Protein AF-A0A5N6XL53-F1 (afdb_monomer)

Radius of gyration: 17.51 Å; Cα contacts (8 Å, |Δi|>4): 208; chains: 1; bounding box: 37×42×45 Å

Nearest PDB structures (foldseek):
  1xcr-assembly2_B  TM=7.456E-01  e=1.637E-04  Homo sapiens

Sequence (139 aa):
MEMESEKGSLSGAGPGPFHLVGLNCELSPNLDWREGPDRVENKTRYAMIDLETYSPKVIESKSSDCALMANLYGSLGELGPVLKITARKRVGHERSFAECIQKGPSAAYGDSWVLSLGGTFDQVRKNVLPYHAGLSTRK

pLDDT: mean 89.36, std 9.61, range [46.88, 97.62]

Solvent-accessible surface area (backbone atoms only — not comparable to full-atom values): 8966 Å² total; per-residue (Å²): 131,96,70,59,68,44,33,26,25,40,36,45,41,33,40,25,35,31,90,80,70,70,36,47,29,42,23,38,49,32,39,35,29,74,73,21,82,88,50,60,50,68,68,21,33,32,36,31,66,38,88,87,78,73,39,84,43,78,45,77,41,93,61,92,66,64,31,104,55,72,54,75,36,76,48,69,71,69,90,72,94,72,93,82,83,86,86,77,79,90,81,73,88,59,93,42,73,67,56,48,58,55,49,53,56,46,73,74,55,42,91,86,53,91,85,87,86,75,84,85,83,81,79,93,62,100,65,94,73,93,81,85,72,66,86,53,79,82,127

Mean predicted aligned error: 5.37 Å

Secondary structure (DSSP, 8-state):
----SS-EEEEEEEE--HHHHSS--EEE-EEEESS-TTSEEE--EEEEE-TTT--EEEEE-SS----S--EEEEE-------------S--SS-SSHHHHHHHHHHHHHGGG------------S--PPP---------

Structure (mmCIF, N/CA/C/O backbone):
data_AF-A0A5N6XL53-F1
#
_entry.id   AF-A0A5N6XL53-F1
#
loop_
_atom_site.group_PDB
_atom_site.id
_atom_site.type_symbol
_atom_site.label_atom_id
_atom_site.label_alt_id
_atom_site.label_comp_id
_atom_site.label_asym_id
_atom_site.label_entity_id
_atom_site.label_seq_id
_atom_site.pdbx_PDB_ins_code
_atom_site.Cartn_x
_atom_site.Cartn_y
_atom_site.Cartn_z
_atom_site.occupancy
_atom_site.B_iso_or_equiv
_atom_site.auth_seq_id
_atom_site.auth_comp_id
_atom_site.auth_asym_id
_atom_site.auth_atom_id
_atom_site.pdbx_PDB_model_num
ATOM 1 N N . MET A 1 1 ? -11.292 -9.628 -8.163 1.00 56.12 1 MET A N 1
ATOM 2 C CA . MET A 1 1 ? -10.218 -10.268 -7.381 1.00 56.12 1 MET A CA 1
ATOM 3 C C . MET A 1 1 ? -10.817 -11.567 -6.887 1.00 56.12 1 MET A C 1
ATOM 5 O O . MET A 1 1 ? -11.741 -11.509 -6.089 1.00 56.12 1 MET A O 1
ATOM 9 N N . GLU A 1 2 ? -10.429 -12.700 -7.459 1.00 63.94 2 GLU A N 1
ATOM 10 C CA . GLU A 1 2 ? -10.886 -14.008 -6.975 1.00 63.94 2 GLU A CA 1
ATOM 11 C C . GLU A 1 2 ? -10.037 -14.354 -5.751 1.00 63.94 2 GLU A C 1
ATOM 13 O O . GLU A 1 2 ? -8.971 -14.948 -5.867 1.00 63.94 2 GLU A O 1
ATOM 18 N N . MET A 1 3 ? -10.440 -13.839 -4.591 1.00 73.06 3 MET A N 1
ATOM 19 C CA . MET A 1 3 ? -9.795 -14.145 -3.317 1.00 73.06 3 MET A CA 1
ATOM 20 C C . MET A 1 3 ? -10.597 -15.232 -2.612 1.00 73.06 3 MET A C 1
ATOM 22 O O . MET A 1 3 ? -11.828 -15.192 -2.613 1.00 73.06 3 MET A O 1
ATOM 26 N N . GLU A 1 4 ? -9.902 -16.195 -2.017 1.00 80.44 4 GLU A N 1
ATOM 27 C CA . GLU A 1 4 ? -10.538 -17.212 -1.185 1.00 80.44 4 GLU A CA 1
ATOM 28 C C . GLU A 1 4 ? -11.176 -16.561 0.053 1.00 80.44 4 GLU A C 1
ATOM 30 O O . GLU A 1 4 ? -10.627 -15.622 0.633 1.00 80.44 4 GLU A O 1
ATOM 35 N N . SER A 1 5 ? -12.345 -17.056 0.473 1.00 83.50 5 SER A N 1
ATOM 36 C CA . SER A 1 5 ? -13.011 -16.557 1.683 1.00 83.50 5 SER A CA 1
ATOM 37 C C . SER A 1 5 ? -12.201 -16.880 2.933 1.00 83.50 5 SER A C 1
ATOM 39 O O . SER A 1 5 ? -12.081 -16.040 3.817 1.00 83.50 5 SER A O 1
ATOM 41 N N . GLU A 1 6 ? -11.607 -18.073 2.981 1.00 90.94 6 GLU A N 1
ATOM 42 C CA . GLU A 1 6 ? -10.969 -18.612 4.183 1.00 90.94 6 GLU A CA 1
ATOM 43 C C . GLU A 1 6 ? -9.633 -17.953 4.509 1.00 90.94 6 GLU A C 1
ATOM 45 O O . GLU A 1 6 ? -9.284 -17.827 5.680 1.00 90.94 6 GLU A O 1
ATOM 50 N N . LYS A 1 7 ? -8.884 -17.506 3.500 1.00 92.69 7 LYS A N 1
ATOM 51 C CA . LYS A 1 7 ? -7.571 -16.898 3.709 1.00 92.69 7 LYS A CA 1
ATOM 52 C C . LYS A 1 7 ? -7.256 -15.829 2.679 1.00 92.69 7 LYS A C 1
ATOM 54 O O . LYS A 1 7 ? -7.608 -15.942 1.506 1.00 92.69 7 LYS A O 1
ATOM 59 N N . GLY A 1 8 ? -6.510 -14.828 3.115 1.00 93.94 8 GLY A N 1
ATOM 60 C CA . GLY A 1 8 ? -6.027 -13.787 2.233 1.00 93.94 8 GLY A CA 1
ATOM 61 C C . GLY A 1 8 ? -5.286 -12.686 2.963 1.00 93.94 8 GLY A C 1
ATOM 62 O O . GLY A 1 8 ? -5.178 -12.670 4.188 1.00 93.94 8 GLY A O 1
ATOM 63 N N . SER A 1 9 ? -4.752 -11.782 2.156 1.00 94.56 9 SER A N 1
ATOM 64 C CA . SER A 1 9 ? -4.002 -10.614 2.577 1.00 94.56 9 SER A CA 1
ATOM 65 C C . SER A 1 9 ? -4.384 -9.429 1.706 1.00 94.56 9 SER A C 1
ATOM 67 O O . SER A 1 9 ? -4.499 -9.572 0.483 1.00 94.56 9 SER A O 1
ATOM 69 N N . LEU A 1 10 ? -4.564 -8.265 2.323 1.00 95.25 10 LEU A N 1
ATOM 70 C CA . LEU A 1 10 ? -4.820 -6.992 1.663 1.00 95.25 10 LEU A CA 1
ATOM 71 C C . LEU A 1 10 ? -3.810 -5.953 2.134 1.00 95.25 10 LEU A C 1
ATOM 73 O O . LEU A 1 10 ? -3.604 -5.745 3.328 1.00 95.25 10 LEU A O 1
ATOM 77 N N . SER A 1 11 ? -3.212 -5.249 1.183 1.00 96.62 11 SER A N 1
ATOM 78 C CA . SER A 1 11 ? -2.346 -4.102 1.447 1.00 96.62 11 SER A CA 1
ATOM 79 C C . SER A 1 11 ? -2.631 -2.986 0.456 1.00 96.62 11 SER A C 1
ATOM 81 O O . SER A 1 11 ? -3.092 -3.247 -0.654 1.00 96.62 11 SER A O 1
ATOM 83 N N . GLY A 1 12 ? -2.348 -1.735 0.805 1.00 96.75 12 GLY A N 1
ATOM 84 C CA . GLY A 1 12 ? -2.559 -0.655 -0.152 1.00 96.75 12 GLY A CA 1
ATOM 85 C C . GLY A 1 12 ? -2.425 0.738 0.425 1.00 96.75 12 GLY A C 1
ATOM 86 O O . GLY A 1 12 ? -1.632 0.974 1.333 1.00 96.75 12 GLY A O 1
ATOM 87 N N . ALA A 1 13 ? -3.217 1.657 -0.119 1.00 96.62 13 ALA A N 1
ATOM 88 C CA . ALA A 1 13 ? -3.301 3.035 0.341 1.00 96.62 13 ALA A CA 1
ATOM 89 C C . ALA A 1 13 ? -4.704 3.608 0.105 1.00 96.62 13 ALA A C 1
ATOM 91 O O . ALA A 1 13 ? -5.399 3.229 -0.841 1.00 96.62 13 ALA A O 1
ATOM 92 N N . GLY A 1 14 ? -5.103 4.556 0.943 1.00 95.56 14 GLY A N 1
ATOM 93 C CA . GLY A 1 14 ? -6.340 5.317 0.777 1.00 95.56 14 GLY A CA 1
ATOM 94 C C . GLY A 1 14 ? -6.541 6.305 1.922 1.00 95.56 14 GLY A C 1
ATOM 95 O O . GLY A 1 14 ? -5.729 6.338 2.836 1.00 95.56 14 GLY A O 1
ATOM 96 N N . PRO A 1 15 ? -7.589 7.129 1.904 1.00 94.62 15 PRO A N 1
ATOM 97 C CA . PRO A 1 15 ? -7.982 7.917 3.065 1.00 94.62 15 PRO A CA 1
ATOM 98 C C . PRO A 1 15 ? -8.462 7.052 4.240 1.00 94.62 15 PRO A C 1
ATOM 100 O O . PRO A 1 15 ? -9.230 6.098 4.091 1.00 94.62 15 PRO A O 1
ATOM 103 N N . GLY A 1 16 ? -8.007 7.412 5.438 1.00 94.56 16 GLY A N 1
ATOM 104 C CA . GLY A 1 16 ? -8.400 6.762 6.681 1.00 94.56 16 GLY A CA 1
ATOM 105 C C . GLY A 1 16 ? -9.805 7.155 7.139 1.00 94.56 16 GLY A C 1
ATOM 106 O O . GLY A 1 16 ? -10.384 8.127 6.642 1.00 94.56 16 GLY A O 1
ATOM 107 N N . PRO A 1 17 ? -10.383 6.393 8.082 1.00 94.06 17 PRO A N 1
ATOM 108 C CA . PRO A 1 17 ? -11.777 6.526 8.486 1.00 94.06 17 PRO A CA 1
ATOM 109 C C . PRO A 1 17 ? -12.000 7.791 9.326 1.00 94.06 17 PRO A C 1
ATOM 111 O O . PRO A 1 17 ? -12.030 7.749 10.559 1.00 94.06 17 PRO A O 1
ATOM 114 N N . PHE A 1 18 ? -12.184 8.940 8.665 1.00 92.44 18 PHE A N 1
ATOM 115 C CA . PHE A 1 18 ? -12.402 10.227 9.338 1.00 92.44 18 PHE A CA 1
ATOM 116 C C . PHE A 1 18 ? -13.621 10.212 10.271 1.00 92.44 18 PHE A C 1
ATOM 118 O O . PHE A 1 18 ? -13.687 11.010 11.201 1.00 92.44 18 PHE A O 1
ATOM 125 N N . HIS A 1 19 ? -14.599 9.331 10.034 1.00 91.81 19 HIS A N 1
ATOM 126 C CA . HIS A 1 19 ? -15.786 9.177 10.879 1.00 91.81 19 HIS A CA 1
ATOM 127 C C . HIS A 1 19 ? -15.469 8.546 12.236 1.00 91.81 19 HIS A C 1
ATOM 129 O O . HIS A 1 19 ? -16.213 8.774 13.183 1.00 91.81 19 HIS A O 1
ATOM 135 N N . LEU A 1 20 ? -14.364 7.803 12.340 1.00 93.31 20 LEU A N 1
ATOM 136 C CA . LEU A 1 20 ? -13.867 7.229 13.593 1.00 93.31 20 LEU A CA 1
ATOM 137 C C . LEU A 1 20 ? -12.766 8.089 14.217 1.00 93.31 20 LEU A C 1
ATOM 139 O O . LEU A 1 20 ? -12.732 8.267 15.430 1.00 93.31 20 LEU A O 1
ATOM 143 N N . VAL A 1 21 ? -11.862 8.621 13.390 1.00 91.06 21 VAL A N 1
ATOM 144 C CA . VAL A 1 21 ? -10.702 9.407 13.845 1.00 91.06 21 VAL A CA 1
ATOM 145 C C . VAL A 1 21 ? -11.090 10.852 14.192 1.00 91.06 21 VAL A C 1
ATOM 147 O O . VAL A 1 21 ? -10.408 11.503 14.978 1.00 91.06 21 VAL A O 1
ATOM 150 N N . GLY A 1 22 ? -12.177 11.373 13.613 1.00 90.81 22 GLY A N 1
ATOM 151 C CA . GLY A 1 22 ? -12.626 12.764 13.768 1.00 90.81 22 GLY A CA 1
ATOM 152 C C . GLY A 1 22 ? -11.858 13.775 12.907 1.00 90.81 22 GLY A C 1
ATOM 153 O O . GLY A 1 22 ? -12.205 14.955 12.881 1.00 90.81 22 GLY A O 1
ATOM 154 N N . LEU A 1 23 ? -10.834 13.322 12.183 1.00 90.44 23 LEU A N 1
ATOM 155 C CA . LEU A 1 23 ? -9.962 14.123 11.329 1.00 90.44 23 LEU A CA 1
ATOM 156 C C . LEU A 1 23 ? -9.618 13.341 10.061 1.00 90.44 23 LEU A C 1
ATOM 158 O O . LEU A 1 23 ? -9.616 12.106 10.055 1.00 90.44 23 LEU A O 1
ATOM 162 N N . ASN A 1 24 ? -9.284 14.066 8.995 1.00 92.00 24 ASN A N 1
ATOM 163 C CA . ASN A 1 24 ? -8.707 13.443 7.810 1.00 92.00 24 ASN A CA 1
ATOM 164 C C . ASN A 1 24 ? -7.352 12.814 8.158 1.00 92.00 24 ASN A C 1
ATOM 166 O O . ASN A 1 24 ? -6.554 13.381 8.906 1.00 92.00 24 ASN A O 1
ATOM 170 N N . CYS A 1 25 ? -7.110 11.631 7.609 1.00 93.75 25 CYS A N 1
ATOM 171 C CA . CYS A 1 25 ? -5.873 10.889 7.786 1.00 93.75 25 CYS A CA 1
ATOM 172 C C . CYS A 1 25 ? -5.584 10.047 6.541 1.00 93.75 25 CYS A C 1
ATOM 174 O O . CYS A 1 25 ? -6.492 9.722 5.778 1.00 93.75 25 CYS A O 1
ATOM 176 N N . GLU A 1 26 ? -4.317 9.702 6.344 1.00 95.75 26 GLU A N 1
ATOM 177 C CA . GLU A 1 26 ? -3.843 8.845 5.257 1.00 95.75 26 GLU A CA 1
ATOM 178 C C . GLU A 1 26 ? -3.710 7.410 5.781 1.00 95.75 26 GLU A C 1
ATOM 180 O O . GLU A 1 26 ? -3.028 7.183 6.775 1.00 95.75 26 GLU A O 1
ATOM 185 N N . LEU A 1 27 ? -4.349 6.436 5.145 1.00 96.75 27 LEU A N 1
ATOM 186 C CA . LEU A 1 27 ? -4.392 5.027 5.539 1.00 96.75 27 LEU A CA 1
ATOM 187 C C . LEU A 1 27 ? -3.349 4.207 4.776 1.00 96.75 27 LEU A C 1
ATOM 189 O O . LEU A 1 27 ? -3.205 4.322 3.558 1.00 96.75 27 LEU A O 1
ATOM 193 N N . SER A 1 28 ? -2.705 3.294 5.495 1.00 97.31 28 SER A N 1
ATOM 194 C CA . SER A 1 28 ? -1.883 2.207 4.970 1.00 97.31 28 SER A CA 1
ATOM 195 C C . SER A 1 28 ? -2.508 0.873 5.402 1.00 97.31 28 SER A C 1
ATOM 197 O O . SER A 1 28 ? -2.158 0.357 6.473 1.00 97.31 28 SER A O 1
ATOM 199 N N . PRO A 1 29 ? -3.507 0.362 4.648 1.00 97.44 29 PRO A N 1
ATOM 200 C CA . PRO A 1 29 ? -4.118 -0.940 4.884 1.00 97.44 29 PRO A CA 1
ATOM 201 C C . PRO A 1 29 ? -3.082 -2.056 4.926 1.00 97.44 29 PRO A C 1
ATOM 203 O O . PRO A 1 29 ? -2.214 -2.132 4.056 1.00 97.44 29 PRO A O 1
ATOM 206 N N . ASN A 1 30 ? -3.209 -2.922 5.926 1.00 97.00 30 ASN A N 1
ATOM 207 C CA . ASN A 1 30 ? -2.460 -4.164 6.052 1.00 97.00 30 ASN A CA 1
ATOM 208 C C . ASN A 1 30 ? -3.308 -5.149 6.865 1.00 97.00 30 ASN A C 1
ATOM 210 O O . ASN A 1 30 ? -3.395 -5.034 8.090 1.00 97.00 30 ASN A O 1
ATOM 214 N N . LEU A 1 31 ? -4.013 -6.033 6.168 1.00 95.50 31 LEU A N 1
ATOM 215 C CA . LEU A 1 31 ? -4.978 -6.969 6.736 1.00 95.50 31 LEU A CA 1
ATOM 216 C C . LEU A 1 31 ? -4.614 -8.381 6.293 1.00 95.50 31 LEU A C 1
ATOM 218 O O . LEU A 1 31 ? -4.380 -8.592 5.108 1.00 95.50 31 LEU A O 1
ATOM 222 N N . ASP A 1 32 ? -4.656 -9.336 7.213 1.00 94.94 32 ASP A N 1
ATOM 223 C CA . ASP A 1 32 ? -4.468 -10.760 6.931 1.00 94.94 32 ASP A CA 1
ATOM 224 C C . ASP A 1 32 ? -5.580 -11.579 7.599 1.00 94.94 32 ASP A C 1
ATOM 226 O O . ASP A 1 32 ? -6.047 -11.229 8.681 1.00 94.94 32 ASP A O 1
ATOM 230 N N . TRP A 1 33 ? -6.006 -12.686 6.992 1.00 93.88 33 TRP A N 1
ATOM 231 C CA . TRP A 1 33 ? -6.938 -13.639 7.609 1.00 93.88 33 TRP A CA 1
ATOM 232 C C . TRP A 1 33 ? -6.622 -15.075 7.188 1.00 93.88 33 TRP A C 1
ATOM 234 O O . TRP A 1 33 ? -6.076 -15.306 6.106 1.00 93.88 33 TRP A O 1
ATOM 244 N N . ARG A 1 34 ? -6.932 -16.049 8.058 1.00 89.06 34 ARG A N 1
ATOM 245 C CA . ARG A 1 34 ? -6.671 -17.488 7.820 1.00 89.06 34 ARG A CA 1
ATOM 246 C C . ARG A 1 34 ? -7.832 -18.434 8.146 1.00 89.06 34 ARG A C 1
ATOM 248 O O . ARG A 1 34 ? -7.696 -19.633 7.932 1.00 89.06 34 ARG A O 1
ATOM 255 N N . GLU A 1 35 ? -8.938 -17.908 8.664 1.00 87.31 35 GLU A N 1
ATOM 256 C CA . GLU A 1 35 ? -10.129 -18.672 9.071 1.00 87.31 35 GLU A CA 1
ATOM 257 C C . GLU A 1 35 ? -11.403 -17.879 8.737 1.00 87.31 35 GLU A C 1
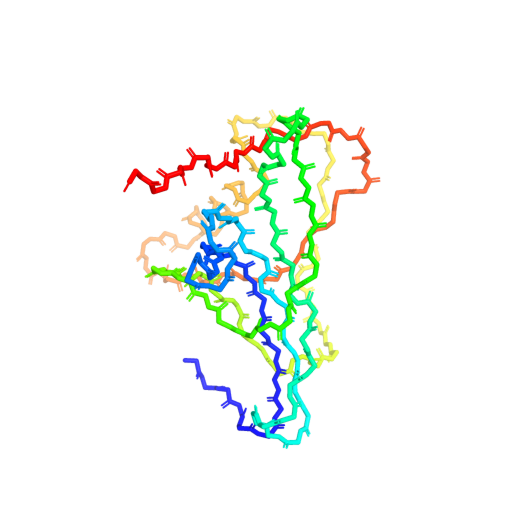ATOM 259 O O . GLU A 1 35 ? -12.296 -17.706 9.567 1.00 87.31 35 GLU A O 1
ATOM 264 N N . GLY A 1 36 ? -11.434 -17.297 7.540 1.00 84.81 36 GLY A N 1
ATOM 265 C CA . GLY A 1 36 ? -12.528 -16.438 7.104 1.00 84.81 36 GLY A CA 1
ATOM 266 C C . GLY A 1 36 ? -12.353 -14.957 7.472 1.00 84.81 36 GLY A C 1
ATOM 267 O O . GLY A 1 36 ? -11.483 -14.592 8.271 1.00 84.81 36 GLY A O 1
ATOM 268 N N . PRO A 1 37 ? -13.198 -14.079 6.904 1.00 80.12 37 PRO A N 1
ATOM 269 C CA . PRO A 1 37 ? -13.112 -12.626 7.071 1.00 80.12 37 PRO A CA 1
ATOM 270 C C . PRO A 1 37 ? -13.508 -12.130 8.471 1.00 80.12 37 PRO A C 1
ATOM 272 O O . PRO A 1 37 ? -13.307 -10.959 8.781 1.00 80.12 37 PRO A O 1
ATOM 275 N N . ASP A 1 38 ? -14.042 -12.996 9.334 1.00 85.38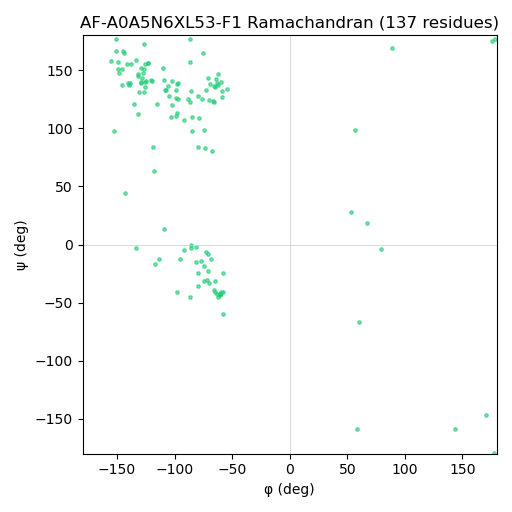 38 ASP A N 1
ATOM 276 C CA . ASP A 1 38 ? -14.403 -12.636 10.711 1.00 85.38 38 ASP A CA 1
ATOM 277 C C . ASP A 1 38 ? -13.190 -12.647 11.661 1.00 85.38 38 ASP A C 1
ATOM 279 O O . ASP A 1 38 ? -13.246 -12.110 12.768 1.00 85.38 38 ASP A O 1
ATOM 283 N N . ARG A 1 39 ? -12.070 -13.252 11.239 1.00 88.38 39 ARG A N 1
ATOM 284 C CA . ARG A 1 39 ? -10.827 -13.380 12.017 1.00 88.38 39 ARG A CA 1
ATOM 285 C C . ARG A 1 39 ? -9.673 -12.667 11.323 1.00 88.38 39 ARG A C 1
ATOM 287 O O . ARG A 1 39 ? -8.687 -13.282 10.918 1.00 88.38 39 ARG A O 1
ATOM 294 N N . VAL A 1 40 ? -9.820 -11.352 11.188 1.00 92.94 40 VAL A N 1
ATOM 295 C CA . VAL A 1 40 ? -8.825 -10.486 10.547 1.00 92.94 40 VAL A CA 1
ATOM 296 C C . VAL A 1 40 ? -7.772 -10.036 11.553 1.00 92.94 40 VAL A C 1
ATOM 298 O O . VAL A 1 40 ? -8.070 -9.383 12.554 1.00 92.94 40 VAL A O 1
ATOM 301 N N . GLU A 1 41 ? -6.515 -10.330 11.246 1.00 95.31 41 GLU A N 1
ATOM 302 C CA . GLU A 1 41 ? -5.368 -9.671 11.847 1.00 95.31 41 GLU A CA 1
ATOM 303 C C . GLU A 1 41 ? -5.181 -8.308 11.173 1.00 95.31 41 GLU A C 1
ATOM 305 O O . GLU A 1 41 ? -4.801 -8.205 10.005 1.00 95.31 41 GLU A O 1
ATOM 310 N N . ASN A 1 42 ? -5.472 -7.241 11.915 1.00 96.12 42 ASN A N 1
ATOM 311 C CA . ASN A 1 42 ? -5.368 -5.880 11.413 1.00 96.12 42 ASN A CA 1
ATOM 312 C C . ASN A 1 42 ? -4.051 -5.226 11.852 1.00 96.12 42 ASN A C 1
ATOM 314 O O . ASN A 1 42 ? -3.870 -4.894 13.022 1.00 96.12 42 ASN A O 1
ATOM 318 N N . LYS A 1 43 ? -3.155 -4.996 10.890 1.00 97.19 43 LYS A N 1
ATOM 319 C CA . LYS A 1 43 ? -1.893 -4.252 11.046 1.00 97.19 43 LYS A CA 1
ATOM 320 C C . LYS A 1 43 ? -1.929 -2.895 10.340 1.00 97.19 43 LYS A C 1
ATOM 322 O O . LYS A 1 43 ? -0.887 -2.263 10.145 1.00 97.19 43 LYS A O 1
ATOM 327 N N . THR A 1 44 ? -3.117 -2.450 9.939 1.00 97.62 44 THR A N 1
ATOM 328 C CA . THR A 1 44 ? -3.336 -1.172 9.265 1.00 97.62 44 THR A CA 1
ATOM 329 C C . THR A 1 44 ? -2.865 -0.027 10.147 1.00 97.62 44 THR A C 1
ATOM 331 O O . THR A 1 44 ? -3.090 -0.001 11.358 1.00 97.62 44 THR A O 1
ATOM 334 N N . ARG A 1 45 ? -2.234 0.964 9.527 1.00 97.62 45 ARG A N 1
ATOM 335 C CA . ARG A 1 45 ? -1.837 2.209 10.188 1.00 97.62 45 ARG A CA 1
ATOM 336 C C . ARG A 1 45 ? -2.441 3.388 9.461 1.00 97.62 45 ARG A C 1
ATOM 338 O O . ARG A 1 45 ? -2.705 3.302 8.267 1.00 97.62 45 ARG A O 1
ATOM 345 N N . TYR A 1 46 ? -2.606 4.498 10.161 1.00 96.19 46 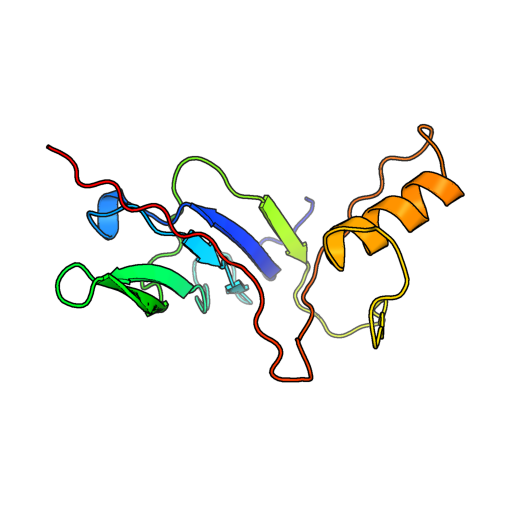TYR A N 1
ATOM 346 C CA . TYR A 1 46 ? -2.899 5.772 9.525 1.00 96.19 46 TYR A CA 1
ATOM 347 C C . TYR A 1 46 ? -1.923 6.852 9.983 1.00 96.19 46 TYR A C 1
ATOM 349 O O . TYR A 1 46 ? -1.425 6.833 11.110 1.00 96.19 46 TYR A O 1
ATOM 357 N N . ALA A 1 47 ? -1.634 7.783 9.082 1.00 94.62 47 ALA A N 1
ATOM 358 C CA . ALA A 1 47 ? -0.857 8.981 9.333 1.00 94.62 47 ALA A CA 1
ATOM 359 C C . ALA A 1 47 ? -1.788 10.194 9.390 1.00 94.62 47 ALA A C 1
ATOM 361 O O . ALA A 1 47 ? -2.695 10.343 8.572 1.00 94.62 47 ALA A O 1
ATOM 362 N N . MET A 1 48 ? -1.564 11.072 10.357 1.00 92.50 48 MET A N 1
ATOM 363 C CA . MET A 1 48 ? -2.333 12.301 10.537 1.00 92.50 48 MET A CA 1
ATOM 364 C C . MET A 1 48 ? -1.434 13.420 11.053 1.00 92.50 48 MET A C 1
ATOM 366 O O . MET A 1 48 ? -0.321 13.163 11.512 1.00 92.50 48 MET A O 1
ATOM 370 N N . ILE A 1 49 ? -1.926 14.655 11.001 1.00 91.75 49 ILE A N 1
ATOM 371 C CA . ILE A 1 49 ? -1.265 15.791 11.642 1.00 91.75 49 ILE A CA 1
ATOM 372 C C . ILE A 1 49 ? -1.761 15.900 13.082 1.00 91.75 49 ILE A C 1
ATOM 374 O O . ILE A 1 49 ? -2.964 15.970 13.334 1.00 91.75 49 ILE A O 1
ATOM 378 N N . ASP A 1 50 ? -0.824 15.901 14.021 1.00 90.31 50 ASP A N 1
ATOM 379 C CA . ASP A 1 50 ? -1.079 16.216 15.419 1.00 90.31 50 ASP A CA 1
ATOM 380 C C . ASP A 1 50 ? -1.397 17.715 15.553 1.00 90.31 50 ASP A C 1
ATOM 382 O O . ASP A 1 50 ? -0.633 18.559 15.086 1.00 90.31 50 ASP A O 1
ATOM 386 N N . LEU A 1 51 ? -2.548 18.053 16.139 1.00 89.31 51 LEU A N 1
ATOM 387 C CA . LEU A 1 51 ? -3.050 19.434 16.171 1.00 89.31 51 LEU A CA 1
ATOM 388 C C . LEU A 1 51 ? -2.310 20.343 17.159 1.00 89.31 51 LEU A C 1
ATOM 390 O O . LEU A 1 51 ? -2.405 21.563 17.043 1.00 89.31 51 LEU A O 1
ATOM 394 N N . GLU A 1 52 ? -1.597 19.773 18.129 1.00 91.38 52 GLU A N 1
ATOM 395 C CA . GLU A 1 52 ? -0.847 20.543 19.124 1.00 91.38 52 GLU A CA 1
ATOM 396 C C . GLU A 1 52 ? 0.545 20.883 18.594 1.00 91.38 52 GLU A C 1
ATOM 398 O O . GLU A 1 52 ? 1.007 22.020 18.680 1.00 91.38 52 GLU A O 1
ATOM 403 N N . THR A 1 53 ? 1.209 19.889 18.008 1.00 93.19 53 THR A N 1
ATOM 404 C CA . THR A 1 53 ? 2.595 19.997 17.539 1.00 93.19 53 THR A CA 1
ATOM 405 C C . THR A 1 53 ? 2.712 20.347 16.058 1.00 93.19 53 THR A C 1
ATOM 407 O O . THR A 1 53 ? 3.809 20.659 15.597 1.00 93.19 53 THR A O 1
ATOM 410 N N . TYR A 1 54 ? 1.613 20.266 15.298 1.00 89.12 54 TYR A N 1
ATOM 411 C CA . TYR A 1 54 ? 1.581 20.396 13.835 1.00 89.12 54 TYR A CA 1
ATOM 412 C C . TYR A 1 54 ? 2.560 19.455 13.120 1.00 89.12 54 TYR A C 1
ATOM 414 O O . TYR A 1 54 ? 3.045 19.743 12.023 1.00 89.12 54 TYR A O 1
ATOM 422 N N . SER A 1 55 ? 2.853 18.313 13.743 1.00 90.56 55 SER A N 1
ATOM 423 C CA . SER A 1 55 ? 3.783 17.312 13.231 1.00 90.56 55 SER A CA 1
ATOM 424 C C . SER A 1 55 ? 3.044 16.046 12.780 1.00 90.56 55 SER A C 1
ATOM 426 O O . SER A 1 55 ? 1.958 15.748 13.287 1.00 90.56 55 SER A O 1
ATOM 428 N N . PRO A 1 56 ? 3.580 15.282 11.812 1.00 90.94 56 PRO A N 1
ATOM 429 C CA . PRO A 1 56 ? 2.974 14.020 11.420 1.00 90.94 56 PRO A CA 1
ATOM 430 C C . PRO A 1 56 ? 3.117 12.982 12.528 1.00 90.94 56 PRO A C 1
ATOM 432 O O . PRO A 1 56 ? 4.194 12.788 13.095 1.00 90.94 56 PRO A O 1
ATOM 435 N N . LYS A 1 57 ? 2.042 12.240 12.755 1.00 92.38 57 LYS A N 1
ATOM 436 C CA . LYS A 1 57 ? 1.982 11.117 13.681 1.00 92.38 57 LYS A CA 1
ATOM 437 C C . LYS A 1 57 ? 1.397 9.908 12.972 1.00 92.38 57 LYS A C 1
ATOM 439 O O . LYS A 1 57 ? 0.442 10.033 12.210 1.00 92.38 57 LYS A O 1
ATOM 444 N N . VAL A 1 58 ? 1.965 8.737 13.247 1.00 94.81 58 VAL A N 1
ATOM 445 C CA . VAL A 1 58 ? 1.466 7.449 12.753 1.00 94.81 58 VAL A CA 1
ATOM 446 C C . VAL A 1 58 ? 0.848 6.686 13.914 1.00 94.81 58 VAL A C 1
ATOM 448 O O . VAL A 1 58 ? 1.443 6.605 14.989 1.00 94.81 58 VAL A O 1
ATOM 451 N N . ILE A 1 59 ? -0.344 6.140 13.699 1.00 95.75 59 ILE A N 1
ATOM 452 C CA . ILE A 1 59 ? -1.127 5.433 14.711 1.00 95.75 59 ILE A CA 1
ATOM 453 C C . ILE A 1 59 ? -1.617 4.107 14.120 1.00 95.75 59 ILE A C 1
ATOM 455 O O . ILE A 1 59 ? -1.906 4.013 12.927 1.00 95.75 59 ILE A O 1
ATOM 459 N N . GLU A 1 60 ? -1.683 3.068 14.949 1.00 96.94 60 GLU A N 1
ATOM 460 C CA . GLU A 1 60 ? -2.293 1.789 14.576 1.00 96.94 60 GLU A CA 1
ATOM 461 C C . GLU A 1 60 ? -3.816 1.919 14.513 1.00 96.94 60 GLU A C 1
ATOM 463 O O . GLU A 1 60 ? -4.449 2.476 15.414 1.00 96.94 60 GLU A O 1
ATOM 468 N N . SER A 1 61 ? -4.412 1.409 13.436 1.00 96.00 61 SER A N 1
ATOM 469 C CA . SER A 1 61 ? -5.859 1.416 13.275 1.00 96.00 61 SER A CA 1
ATOM 470 C C . SER A 1 61 ? -6.482 0.283 14.077 1.00 96.00 61 SER A C 1
ATOM 472 O O . SER A 1 61 ? -6.131 -0.880 13.911 1.00 96.00 61 SER A O 1
ATOM 474 N N . LYS A 1 62 ? -7.470 0.619 14.909 1.00 94.25 62 LYS A N 1
ATOM 475 C CA . LYS A 1 62 ? -8.300 -0.369 15.618 1.00 94.25 62 LYS A CA 1
ATOM 476 C C . LYS A 1 62 ? -9.491 -0.856 14.785 1.00 94.25 62 LYS A C 1
ATOM 478 O O . LYS A 1 62 ? -10.245 -1.701 15.248 1.00 94.25 62 LYS A O 1
ATOM 483 N N . SER A 1 63 ? -9.674 -0.300 13.588 1.00 93.44 63 SER A N 1
ATOM 484 C CA . SER A 1 63 ? -10.763 -0.618 12.662 1.00 93.44 63 SER A CA 1
ATOM 485 C C . SER A 1 63 ? -10.208 -0.991 11.286 1.00 93.44 63 SER A C 1
ATOM 487 O O . SER A 1 63 ? -9.130 -0.528 10.897 1.00 93.44 63 SER A O 1
ATOM 489 N N . SER A 1 64 ? -10.933 -1.837 10.559 1.00 92.81 64 SER A N 1
ATOM 490 C CA . SER A 1 64 ? -10.700 -2.134 9.140 1.00 92.81 64 SER A CA 1
ATOM 491 C C . SER A 1 64 ? -11.384 -1.128 8.202 1.00 92.81 64 SER A C 1
ATOM 493 O O . SER A 1 64 ? -11.241 -1.239 6.986 1.00 92.81 64 SER A O 1
ATOM 495 N N . ASP A 1 65 ? -12.095 -0.135 8.746 1.00 94.75 65 ASP A N 1
ATOM 496 C CA . ASP A 1 65 ? -12.751 0.910 7.965 1.00 94.75 65 ASP A CA 1
ATOM 497 C C . ASP A 1 65 ? -11.746 1.761 7.174 1.00 94.75 65 ASP A C 1
ATOM 499 O O . ASP A 1 65 ? -10.654 2.103 7.636 1.00 94.75 65 ASP A O 1
ATOM 503 N N . CYS A 1 66 ? -12.190 2.203 6.002 1.00 94.94 66 CYS A N 1
ATOM 504 C CA . CYS A 1 66 ? -11.574 3.270 5.223 1.00 94.94 66 CYS A CA 1
ATOM 505 C C . CYS A 1 66 ? -12.628 4.333 4.888 1.00 94.94 66 CYS A C 1
ATOM 507 O O . CYS A 1 66 ? -13.818 4.153 5.161 1.00 94.94 66 CYS A O 1
ATOM 509 N N . ALA A 1 67 ? -12.205 5.453 4.309 1.00 93.50 67 ALA A N 1
ATOM 510 C CA . ALA A 1 67 ? -13.122 6.471 3.810 1.00 93.50 67 ALA A CA 1
ATOM 511 C C . ALA A 1 67 ? -12.879 6.743 2.324 1.00 93.50 67 ALA A C 1
ATOM 513 O O . ALA A 1 67 ? -11.773 6.560 1.842 1.00 93.50 67 ALA A O 1
ATOM 514 N N . LEU A 1 68 ? -13.903 7.242 1.622 1.00 93.12 68 LEU A N 1
ATOM 515 C CA . LEU A 1 68 ? -13.886 7.741 0.234 1.00 93.12 68 LEU A CA 1
ATOM 516 C C . LEU A 1 68 ? -13.460 6.735 -0.856 1.00 93.12 68 LEU A C 1
ATOM 518 O O . LEU A 1 68 ? -14.271 6.413 -1.718 1.00 93.12 68 LEU A O 1
ATOM 522 N N . MET A 1 69 ? -12.202 6.288 -0.864 1.00 94.50 69 MET A N 1
ATOM 523 C CA . MET A 1 69 ? -11.630 5.378 -1.861 1.00 94.50 69 MET A CA 1
ATOM 524 C C . MET A 1 69 ? -10.444 4.594 -1.294 1.00 94.50 69 MET A C 1
ATOM 526 O O . MET A 1 69 ? -9.792 5.036 -0.354 1.00 94.50 69 MET A O 1
ATOM 530 N N . ALA A 1 70 ? -10.130 3.448 -1.896 1.00 95.38 70 ALA A N 1
ATOM 531 C CA . ALA A 1 70 ? -8.935 2.686 -1.562 1.00 95.38 70 ALA A CA 1
ATOM 532 C C . ALA A 1 70 ? -8.364 1.999 -2.804 1.00 95.38 70 ALA A C 1
ATOM 534 O O . ALA A 1 70 ? -9.096 1.398 -3.592 1.00 95.38 70 ALA A O 1
ATOM 535 N N . ASN A 1 71 ? -7.041 2.048 -2.935 1.00 96.12 71 ASN A N 1
ATOM 536 C CA . ASN A 1 71 ? -6.295 1.284 -3.923 1.00 96.12 71 ASN A CA 1
ATOM 537 C C . ASN A 1 71 ? -5.640 0.115 -3.193 1.00 96.12 71 ASN A C 1
ATOM 539 O O . ASN A 1 71 ? -4.727 0.317 -2.391 1.00 96.12 71 ASN A O 1
ATOM 543 N N . LEU A 1 72 ? -6.128 -1.097 -3.456 1.00 95.81 72 LEU A N 1
ATOM 544 C CA . LEU A 1 72 ? -5.748 -2.303 -2.726 1.00 95.81 72 LEU A CA 1
ATOM 545 C C . LEU A 1 72 ? -5.113 -3.339 -3.654 1.00 95.81 72 LEU A C 1
ATOM 547 O O . LEU A 1 72 ? -5.566 -3.570 -4.775 1.00 95.81 72 LEU A O 1
ATOM 551 N N . TYR A 1 73 ? -4.083 -3.993 -3.138 1.00 95.50 73 TYR A N 1
ATOM 552 C CA . TYR A 1 73 ? -3.523 -5.229 -3.648 1.00 95.50 73 TYR A CA 1
ATOM 553 C C . TYR A 1 73 ? -3.951 -6.372 -2.730 1.00 95.50 73 TYR A C 1
ATOM 555 O O . TYR A 1 73 ? -3.761 -6.292 -1.516 1.00 95.50 73 TYR A O 1
ATOM 563 N N . GLY A 1 74 ? -4.517 -7.424 -3.319 1.00 94.25 74 GLY A N 1
ATOM 564 C CA . GLY A 1 74 ? -4.963 -8.616 -2.612 1.00 94.25 74 GLY A CA 1
ATOM 565 C C . GLY A 1 74 ? -4.262 -9.86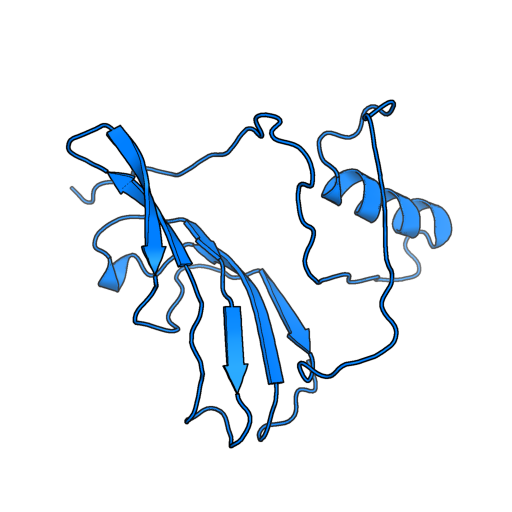7 -3.116 1.00 94.25 74 GLY A C 1
ATOM 566 O O . GLY A 1 74 ? -4.013 -10.009 -4.314 1.00 94.25 74 GLY A O 1
ATOM 567 N N . SER A 1 75 ? -3.934 -10.765 -2.192 1.00 93.06 75 SER A N 1
ATOM 568 C CA . SER A 1 75 ? -3.321 -12.066 -2.477 1.00 93.06 75 SER A CA 1
ATOM 569 C C . SER A 1 75 ? -3.718 -13.099 -1.419 1.00 93.06 75 SER A C 1
ATOM 571 O O . SER A 1 75 ? -4.364 -12.751 -0.436 1.00 93.06 75 SER A O 1
ATOM 573 N N . LEU A 1 76 ? -3.294 -14.356 -1.571 1.00 92.69 76 LEU A N 1
ATOM 574 C CA . LEU A 1 76 ? -3.468 -15.378 -0.528 1.00 92.69 76 LEU A CA 1
ATOM 575 C C . LEU A 1 76 ? -2.539 -15.179 0.688 1.00 92.69 76 LEU A C 1
ATOM 577 O O . LEU A 1 76 ? -2.656 -15.911 1.666 1.00 92.69 76 LEU A O 1
ATOM 581 N N . GLY A 1 77 ? -1.599 -14.224 0.639 1.00 89.69 77 GLY A N 1
ATOM 582 C CA . GLY A 1 77 ? -0.619 -14.006 1.713 1.00 89.69 77 GLY A CA 1
ATOM 583 C C . GLY A 1 77 ? 0.391 -15.151 1.874 1.00 89.69 77 GLY A C 1
ATOM 584 O O . GLY A 1 77 ? 1.015 -15.298 2.926 1.00 89.69 77 GLY A O 1
ATOM 585 N N . GLU A 1 78 ? 0.532 -15.996 0.852 1.00 91.06 78 GLU A N 1
ATOM 586 C CA . GLU A 1 78 ? 1.414 -17.158 0.875 1.00 91.06 78 GLU A CA 1
ATOM 587 C C . GLU A 1 78 ? 2.841 -16.817 0.444 1.00 91.06 78 GLU A C 1
ATOM 589 O O . GLU A 1 78 ? 3.107 -15.849 -0.271 1.00 91.06 78 GLU A O 1
ATOM 594 N N . LEU A 1 79 ? 3.777 -17.660 0.875 1.00 93.38 79 LEU A N 1
ATOM 595 C CA . LEU A 1 79 ? 5.148 -17.615 0.388 1.00 93.38 79 LEU A CA 1
ATOM 596 C C . LEU A 1 79 ? 5.199 -18.108 -1.061 1.00 93.38 79 LEU A C 1
ATOM 598 O O . LEU A 1 79 ? 4.531 -19.073 -1.424 1.00 93.38 79 LEU A O 1
ATOM 602 N N . GLY A 1 80 ? 6.052 -17.494 -1.874 1.00 94.12 80 GLY A N 1
ATOM 603 C CA . GLY A 1 80 ? 6.242 -17.912 -3.256 1.00 94.12 80 GLY A CA 1
ATOM 604 C C . GLY A 1 80 ? 7.216 -17.019 -4.017 1.00 94.12 80 GLY A C 1
ATOM 605 O O . GLY A 1 80 ? 7.784 -16.080 -3.448 1.00 94.12 80 GLY A O 1
ATOM 606 N N . PRO A 1 81 ? 7.441 -17.311 -5.308 1.00 96.31 81 PRO A N 1
ATOM 607 C CA . PRO A 1 81 ? 8.223 -16.451 -6.181 1.00 96.31 81 PRO A CA 1
ATOM 608 C C . PRO A 1 81 ? 7.611 -15.050 -6.265 1.00 96.31 81 PRO A C 1
ATOM 610 O O . PRO A 1 81 ? 6.418 -14.894 -6.511 1.00 96.31 81 PRO A O 1
ATOM 613 N N . VAL A 1 82 ? 8.449 -14.028 -6.106 1.00 95.62 82 VAL A N 1
ATOM 614 C CA . VAL A 1 82 ? 8.059 -12.620 -6.245 1.00 95.62 82 VAL A CA 1
ATOM 615 C C . VAL A 1 82 ? 9.013 -11.897 -7.184 1.00 95.62 82 VAL A C 1
ATOM 617 O O . VAL A 1 82 ? 10.199 -12.231 -7.272 1.00 95.62 82 VAL A O 1
ATOM 620 N N . LEU A 1 83 ? 8.515 -10.859 -7.857 1.00 95.12 83 LEU A N 1
ATOM 621 C CA . LEU A 1 83 ? 9.366 -9.956 -8.621 1.00 95.12 83 LEU A CA 1
ATOM 622 C C . LEU A 1 83 ? 10.136 -9.044 -7.658 1.00 95.12 83 LEU A C 1
ATOM 624 O O . LEU A 1 83 ? 9.628 -8.029 -7.186 1.00 95.12 83 LEU A O 1
ATOM 628 N N . LYS A 1 84 ? 11.388 -9.400 -7.372 1.00 95.31 84 LYS A N 1
ATOM 629 C CA . LYS A 1 84 ? 12.268 -8.572 -6.545 1.00 95.31 84 LYS A CA 1
ATOM 630 C C . LYS A 1 84 ? 12.950 -7.499 -7.391 1.00 95.31 84 LYS A C 1
ATOM 632 O O . LYS A 1 84 ? 13.875 -7.790 -8.145 1.00 95.31 84 LYS A O 1
ATOM 637 N N . ILE A 1 85 ? 12.558 -6.244 -7.192 1.00 93.94 85 ILE A N 1
ATOM 638 C CA . ILE A 1 85 ? 13.186 -5.087 -7.839 1.00 93.94 85 ILE A CA 1
ATOM 639 C C . ILE A 1 85 ? 14.107 -4.397 -6.835 1.00 93.94 85 ILE A C 1
ATOM 641 O O . ILE A 1 85 ? 13.671 -3.945 -5.782 1.00 93.94 85 ILE A O 1
ATOM 645 N N . THR A 1 86 ? 15.398 -4.307 -7.157 1.00 93.19 86 THR A N 1
ATOM 646 C CA . THR A 1 86 ? 16.373 -3.551 -6.359 1.00 93.19 86 THR A CA 1
ATOM 647 C C . THR A 1 86 ? 16.898 -2.385 -7.181 1.00 93.19 86 THR A C 1
ATOM 649 O O . THR A 1 86 ? 17.487 -2.585 -8.238 1.00 93.19 86 THR A O 1
ATOM 652 N N . ALA A 1 87 ? 16.716 -1.166 -6.679 1.00 90.81 87 ALA A N 1
ATOM 653 C CA . ALA A 1 87 ? 17.228 0.044 -7.305 1.00 90.81 87 ALA A CA 1
ATOM 654 C C . ALA A 1 87 ? 18.020 0.877 -6.295 1.00 90.81 87 ALA A C 1
ATOM 656 O O . ALA A 1 87 ? 17.672 0.976 -5.118 1.00 90.81 87 ALA A O 1
ATOM 657 N N . ARG A 1 88 ? 19.095 1.512 -6.763 1.00 89.88 88 ARG A N 1
ATOM 658 C CA . ARG A 1 88 ? 19.915 2.423 -5.963 1.00 89.88 88 ARG A CA 1
ATOM 659 C C . ARG A 1 88 ? 20.283 3.632 -6.804 1.00 89.88 88 ARG A C 1
ATOM 661 O O . ARG A 1 88 ? 20.696 3.456 -7.939 1.00 89.88 88 ARG A O 1
ATOM 668 N N . LYS A 1 89 ? 20.233 4.821 -6.186 1.00 87.88 89 LYS A N 1
ATOM 669 C CA . LYS A 1 89 ? 20.617 6.117 -6.774 1.00 87.88 89 LYS A CA 1
ATOM 670 C C . LYS A 1 89 ? 19.839 6.407 -8.068 1.00 87.88 89 LYS A C 1
ATOM 672 O O . LYS A 1 89 ? 20.207 5.947 -9.139 1.00 87.88 89 LYS A O 1
ATOM 677 N N . ARG A 1 90 ? 18.776 7.211 -7.969 1.00 89.06 90 ARG A N 1
ATOM 678 C CA . ARG A 1 90 ? 18.013 7.650 -9.146 1.00 89.06 90 ARG A CA 1
ATOM 679 C C . ARG A 1 90 ? 18.929 8.395 -10.124 1.00 89.06 90 ARG A C 1
ATOM 681 O O . ARG A 1 90 ? 19.598 9.344 -9.723 1.00 89.06 90 ARG A O 1
ATOM 688 N N . VAL A 1 91 ? 18.921 7.956 -11.381 1.00 93.31 91 VAL A N 1
ATOM 689 C CA . VAL A 1 91 ? 19.596 8.613 -12.516 1.00 93.31 91 VAL A CA 1
ATOM 690 C C . VAL A 1 91 ? 18.617 9.093 -13.593 1.00 93.31 91 VAL A C 1
ATOM 692 O O . VAL A 1 91 ? 18.994 9.914 -14.416 1.00 93.31 91 VAL A O 1
ATOM 695 N N . GLY A 1 92 ? 17.377 8.592 -13.579 1.00 92.00 92 GLY A N 1
ATOM 696 C CA . GLY A 1 92 ? 16.312 8.990 -14.500 1.00 92.00 92 GLY A CA 1
ATOM 697 C C . GLY A 1 92 ? 15.526 10.220 -14.038 1.00 92.00 92 GLY A C 1
ATOM 698 O O . GLY A 1 92 ? 15.744 10.750 -12.942 1.00 92.00 92 GLY A O 1
ATOM 699 N N . HIS A 1 93 ? 14.591 10.646 -14.886 1.00 94.06 93 HIS A N 1
ATOM 700 C CA . HIS A 1 93 ? 13.753 11.833 -14.686 1.0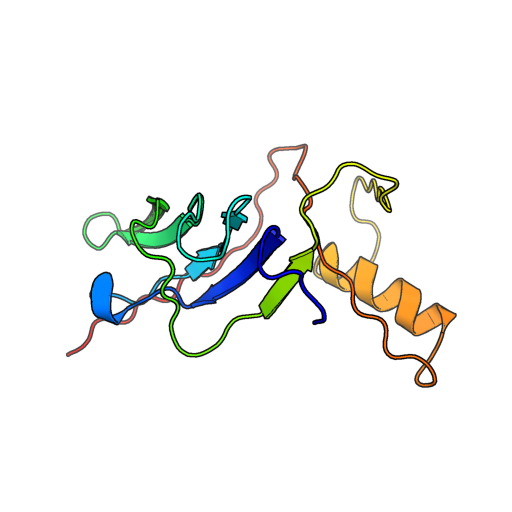0 94.06 93 HIS A CA 1
ATOM 701 C C . HIS A 1 93 ? 12.422 11.526 -13.977 1.00 94.06 93 HIS A C 1
ATOM 703 O O . HIS A 1 93 ? 11.661 12.436 -13.657 1.00 94.06 93 HIS A O 1
ATOM 709 N N . GLU A 1 94 ? 12.136 10.253 -13.710 1.00 94.06 94 GLU A N 1
ATOM 710 C CA . GLU A 1 94 ? 10.925 9.778 -13.047 1.00 94.06 94 GLU A CA 1
ATOM 711 C C . GLU A 1 94 ? 10.817 10.334 -11.624 1.00 94.06 94 GLU A C 1
ATOM 713 O O . GLU A 1 94 ? 11.781 10.348 -10.840 1.00 94.06 94 GLU A O 1
ATOM 718 N N . ARG A 1 95 ? 9.609 10.766 -11.245 1.00 89.56 95 ARG A N 1
ATOM 719 C 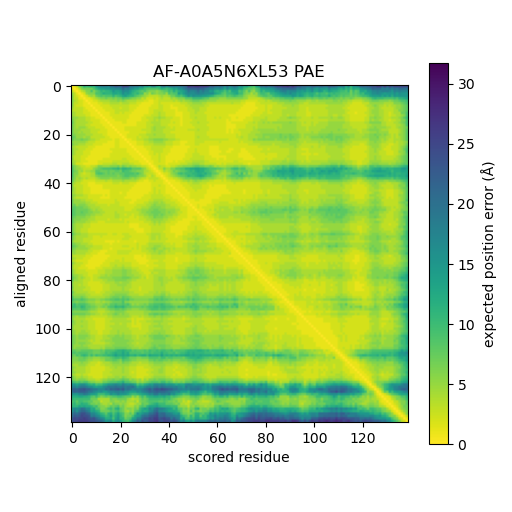CA . ARG A 1 95 ? 9.399 11.451 -9.963 1.00 89.56 95 ARG A CA 1
ATOM 720 C C . ARG A 1 95 ? 9.511 10.500 -8.780 1.00 89.56 95 ARG A C 1
ATOM 722 O O . ARG A 1 95 ? 9.958 10.920 -7.713 1.00 89.56 95 ARG A O 1
ATOM 729 N N . SER A 1 96 ? 9.163 9.228 -8.968 1.00 90.19 96 SER A N 1
ATOM 730 C CA . SER A 1 96 ? 9.180 8.210 -7.917 1.00 90.19 96 SER A CA 1
ATOM 731 C C . SER A 1 96 ? 9.613 6.835 -8.433 1.00 90.19 96 SER A C 1
ATOM 733 O O . SER A 1 96 ? 9.635 6.566 -9.634 1.00 90.19 96 SER A O 1
ATOM 735 N N . PHE A 1 97 ? 9.949 5.947 -7.494 1.00 91.81 97 PHE A N 1
ATOM 736 C CA . PHE A 1 97 ? 10.237 4.541 -7.783 1.00 91.81 97 PHE A CA 1
ATOM 737 C C . PHE A 1 97 ? 9.030 3.830 -8.417 1.00 91.81 97 PHE A C 1
ATOM 739 O O . PHE A 1 97 ? 9.194 3.125 -9.407 1.00 91.81 97 PHE A O 1
ATOM 746 N N . ALA A 1 98 ? 7.819 4.085 -7.908 1.00 92.44 98 ALA A N 1
ATOM 747 C CA . ALA A 1 98 ? 6.585 3.519 -8.449 1.00 92.44 98 ALA A CA 1
ATOM 748 C C . ALA A 1 98 ? 6.286 4.003 -9.881 1.00 92.44 98 ALA A C 1
ATOM 750 O O . ALA A 1 98 ? 5.923 3.189 -10.724 1.00 92.44 98 ALA A O 1
ATOM 751 N N . GLU A 1 99 ? 6.503 5.291 -10.191 1.00 93.81 99 GLU A N 1
ATOM 752 C CA . GLU A 1 99 ? 6.349 5.813 -11.562 1.00 93.81 99 GLU A CA 1
ATOM 753 C C . GLU A 1 99 ? 7.316 5.114 -12.530 1.00 93.81 99 GLU A C 1
ATOM 755 O O . GLU A 1 99 ? 6.931 4.730 -13.632 1.00 93.81 99 GLU A O 1
ATOM 760 N N . CYS A 1 100 ? 8.566 4.910 -12.106 1.00 94.62 100 CYS A N 1
ATOM 761 C CA . CYS A 1 100 ? 9.565 4.195 -12.899 1.00 94.62 100 CYS A CA 1
ATOM 762 C C . CYS A 1 100 ? 9.152 2.742 -13.170 1.00 94.62 100 CYS A C 1
ATOM 764 O O . CYS A 1 100 ? 9.215 2.290 -14.313 1.00 94.62 100 CYS A O 1
ATOM 766 N N . ILE A 1 101 ? 8.661 2.035 -12.145 1.00 94.56 101 ILE A N 1
ATOM 767 C CA . ILE A 1 101 ? 8.135 0.675 -12.307 1.00 94.56 101 ILE A CA 1
ATOM 768 C C . ILE A 1 101 ? 6.956 0.660 -13.274 1.00 94.56 101 ILE A C 1
ATOM 770 O O . ILE A 1 101 ? 6.918 -0.219 -14.120 1.00 94.56 101 ILE A O 1
ATOM 774 N N . GLN A 1 102 ? 6.023 1.610 -13.189 1.00 93.06 102 GLN A N 1
ATOM 775 C CA . GLN A 1 102 ? 4.856 1.650 -14.072 1.00 93.06 102 GLN A CA 1
ATOM 776 C C . GLN A 1 102 ? 5.244 1.848 -15.546 1.00 93.06 102 GLN A C 1
ATOM 778 O O . GLN A 1 102 ? 4.704 1.171 -16.418 1.00 93.06 102 GLN A O 1
ATOM 783 N N . LYS A 1 103 ? 6.205 2.736 -15.833 1.00 92.75 103 LYS A N 1
ATOM 784 C CA . LYS A 1 103 ? 6.636 3.030 -17.211 1.00 92.75 103 LYS A CA 1
ATOM 785 C C . LYS A 1 103 ? 7.296 1.845 -17.916 1.00 92.75 103 LYS A C 1
ATOM 787 O O . LYS A 1 103 ? 7.170 1.736 -19.132 1.00 92.75 103 LYS A O 1
ATOM 792 N N . GLY A 1 104 ? 7.989 0.970 -17.184 1.00 91.56 104 GLY A N 1
ATOM 793 C CA . GLY A 1 104 ? 8.693 -0.179 -17.763 1.00 91.56 104 GLY A CA 1
ATOM 794 C C . GLY A 1 104 ? 7.761 -1.116 -18.547 1.00 91.56 104 GLY A C 1
ATOM 795 O O . GLY A 1 104 ? 7.939 -1.273 -19.755 1.00 91.56 104 GLY A O 1
ATOM 796 N N . PRO A 1 105 ? 6.735 -1.702 -17.906 1.00 91.44 105 PRO A N 1
ATOM 797 C CA . PRO A 1 105 ? 5.726 -2.500 -18.582 1.00 91.4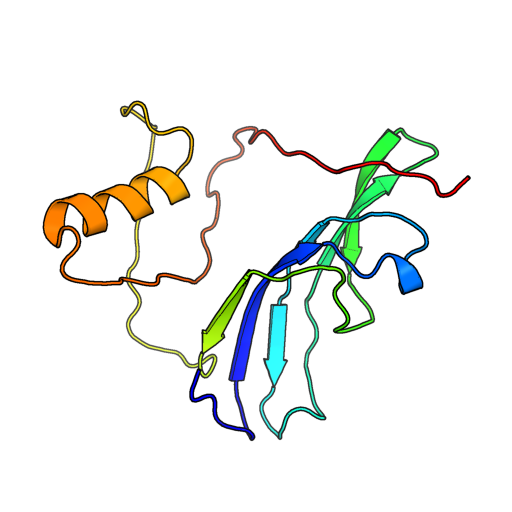4 105 PRO A CA 1
ATOM 798 C C . PRO A 1 105 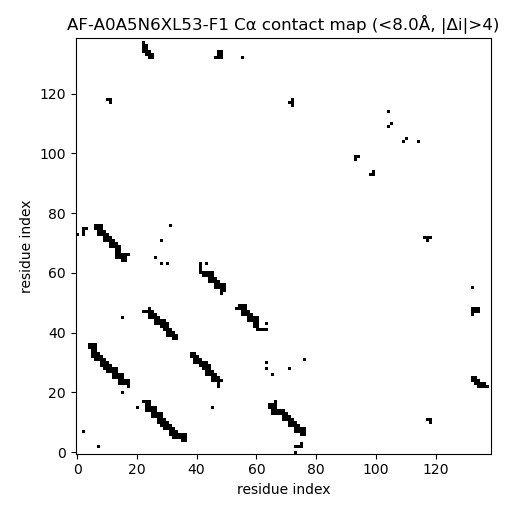? 4.955 -1.738 -19.657 1.00 91.44 105 PRO A C 1
ATOM 800 O O . PRO A 1 105 ? 4.746 -2.298 -20.726 1.00 91.44 105 PRO A O 1
ATOM 803 N N . SER A 1 106 ? 4.581 -0.471 -19.432 1.00 91.81 106 SER A N 1
ATOM 804 C CA . SER A 1 106 ? 3.902 0.320 -20.472 1.00 91.81 106 SER A CA 1
ATOM 805 C C . SER A 1 106 ? 4.739 0.425 -21.749 1.00 91.81 106 SER A C 1
ATOM 807 O O . SER A 1 106 ? 4.205 0.278 -22.843 1.00 91.81 106 SER A O 1
ATOM 809 N N . ALA A 1 107 ? 6.057 0.610 -21.627 1.00 92.81 107 ALA A N 1
ATOM 810 C CA . ALA A 1 107 ? 6.957 0.639 -22.778 1.00 92.81 107 ALA A CA 1
ATOM 811 C C . ALA A 1 107 ? 7.131 -0.740 -23.441 1.00 92.81 107 ALA A C 1
ATOM 813 O O . ALA A 1 107 ? 7.307 -0.814 -24.654 1.00 92.81 107 ALA A O 1
ATOM 814 N N . ALA A 1 108 ? 7.097 -1.824 -22.661 1.00 93.38 108 ALA A N 1
ATOM 815 C CA . ALA A 1 108 ? 7.309 -3.182 -23.162 1.00 93.38 108 ALA A CA 1
ATOM 816 C C . ALA A 1 108 ? 6.067 -3.791 -23.834 1.00 93.38 108 ALA A C 1
ATOM 818 O O . ALA A 1 108 ? 6.203 -4.537 -24.800 1.00 93.38 108 ALA A O 1
ATOM 819 N N . TYR A 1 109 ? 4.871 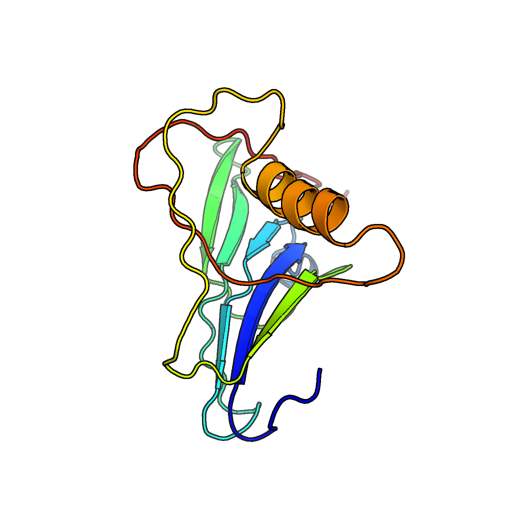-3.493 -23.320 1.00 92.69 109 TYR A N 1
ATOM 820 C CA . TYR A 1 109 ? 3.624 -4.151 -23.727 1.00 92.69 109 TYR A CA 1
ATOM 821 C C . TYR A 1 109 ? 2.634 -3.223 -24.447 1.00 92.69 109 TYR A C 1
ATOM 823 O O . TYR A 1 109 ? 1.686 -3.714 -25.065 1.00 92.69 109 TYR A O 1
ATOM 831 N N . GLY A 1 110 ? 2.854 -1.904 -24.406 1.00 91.56 110 GLY A N 1
ATOM 832 C CA . GLY A 1 110 ? 1.962 -0.911 -25.004 1.00 91.56 110 GLY A CA 1
ATOM 833 C C . GLY A 1 110 ? 0.534 -0.973 -24.450 1.00 91.56 110 GLY A C 1
ATOM 834 O O . GLY A 1 110 ? 0.282 -1.529 -23.383 1.00 91.56 110 GLY A O 1
ATOM 835 N N . ASP A 1 111 ? -0.419 -0.435 -25.212 1.00 90.12 111 ASP A N 1
ATOM 836 C CA . ASP A 1 111 ? -1.826 -0.325 -24.790 1.00 90.12 111 ASP A CA 1
ATOM 837 C C . ASP A 1 111 ? -2.632 -1.623 -24.978 1.00 90.12 111 ASP A C 1
ATOM 839 O O . ASP A 1 111 ? -3.814 -1.689 -24.650 1.00 90.12 111 ASP A O 1
ATOM 843 N N . SER A 1 112 ? -2.009 -2.674 -25.521 1.00 90.12 112 SER A N 1
ATOM 844 C CA . SER A 1 112 ? -2.677 -3.960 -25.773 1.00 90.12 112 SER A CA 1
ATOM 845 C C . SER A 1 112 ? -2.864 -4.800 -24.506 1.00 90.12 112 SER A C 1
ATOM 847 O O . SER A 1 112 ? -3.628 -5.763 -24.522 1.00 90.12 112 SER A O 1
ATOM 849 N N . TRP A 1 113 ? -2.176 -4.449 -23.415 1.00 91.19 113 TRP A N 1
ATOM 850 C CA . TRP A 1 113 ? -2.215 -5.174 -22.149 1.00 91.19 113 TRP A CA 1
ATOM 851 C C . TRP A 1 113 ? -2.465 -4.227 -20.982 1.00 91.19 113 TRP A C 1
ATOM 853 O O . TRP A 1 113 ? -1.758 -3.239 -20.796 1.00 91.19 113 TRP A O 1
ATOM 863 N N . VAL A 1 114 ? -3.424 -4.584 -20.130 1.00 87.69 114 VAL A N 1
ATOM 864 C CA . VAL A 1 114 ? -3.593 -3.943 -18.824 1.00 87.69 114 VAL A CA 1
ATOM 865 C C . VAL A 1 114 ? -2.792 -4.741 -17.801 1.00 87.69 114 VAL A C 1
ATOM 867 O O . VAL A 1 114 ? -3.182 -5.846 -17.427 1.00 87.69 114 VAL A O 1
ATOM 870 N N . LEU A 1 115 ? -1.666 -4.187 -17.347 1.00 90.12 115 LEU A N 1
ATOM 871 C CA . LEU A 1 115 ? -0.873 -4.773 -16.268 1.00 90.12 115 LEU A CA 1
ATOM 872 C C . LEU A 1 115 ? -1.188 -4.077 -14.941 1.00 90.12 115 LEU A C 1
ATOM 874 O O . LEU A 1 115 ? -1.040 -2.862 -14.817 1.00 90.12 115 LEU A O 1
ATOM 878 N N . SER A 1 116 ? -1.557 -4.864 -13.932 1.00 90.38 116 SER A N 1
ATOM 879 C CA . SER A 1 116 ? -1.659 -4.408 -12.545 1.00 90.38 116 SER A CA 1
ATOM 880 C C . SER A 1 116 ? -0.514 -4.995 -11.725 1.00 90.38 116 SER A C 1
ATOM 882 O O . SER A 1 116 ? -0.246 -6.193 -11.797 1.00 90.38 116 SER A O 1
ATOM 884 N N . LEU A 1 117 ? 0.153 -4.152 -10.938 1.00 93.56 117 LEU A N 1
ATOM 885 C CA . LEU A 1 117 ? 1.203 -4.547 -10.003 1.00 93.56 117 LEU A CA 1
ATOM 886 C C . LEU A 1 117 ? 0.843 -4.047 -8.607 1.00 93.56 117 LEU A C 1
ATOM 888 O O . LEU A 1 117 ? 0.374 -2.922 -8.441 1.00 93.56 117 LEU A O 1
ATOM 892 N N . GLY A 1 118 ? 1.115 -4.870 -7.603 1.00 94.50 118 GLY A N 1
ATOM 893 C CA . GLY A 1 118 ? 0.974 -4.512 -6.200 1.00 94.50 118 GLY A CA 1
ATOM 894 C C . GLY A 1 118 ? 1.957 -5.296 -5.342 1.00 94.50 118 GLY A C 1
ATOM 895 O O . GLY A 1 118 ? 2.613 -6.225 -5.813 1.00 94.50 118 GLY A O 1
ATOM 896 N N . GLY A 1 119 ? 2.109 -4.864 -4.096 1.00 94.44 119 GLY A N 1
ATOM 897 C CA . GLY A 1 119 ? 3.087 -5.403 -3.163 1.00 94.44 119 GLY A CA 1
ATOM 898 C C . GLY A 1 119 ? 3.658 -4.304 -2.277 1.00 94.44 119 GLY A C 1
ATOM 899 O O . GLY A 1 119 ? 3.062 -3.240 -2.125 1.00 94.44 119 GLY A O 1
ATOM 900 N N . THR A 1 120 ? 4.832 -4.562 -1.712 1.00 93.62 120 THR A N 1
ATOM 901 C CA . THR A 1 120 ? 5.534 -3.628 -0.830 1.00 93.62 120 THR A CA 1
ATOM 902 C C . THR A 1 120 ? 6.953 -3.372 -1.325 1.00 93.62 120 THR A C 1
ATOM 904 O O . THR A 1 120 ? 7.546 -4.198 -2.022 1.00 93.62 120 THR A O 1
ATOM 907 N N . PHE A 1 121 ? 7.505 -2.221 -0.959 1.00 92.44 121 PHE A N 1
ATOM 908 C CA . PHE A 1 121 ? 8.918 -1.927 -1.129 1.00 92.44 121 PHE A CA 1
ATOM 909 C C . PHE A 1 121 ? 9.431 -1.178 0.094 1.00 92.44 121 PHE A C 1
ATOM 911 O O . PHE A 1 121 ? 8.792 -0.254 0.593 1.00 92.44 121 PHE A O 1
ATOM 918 N N . ASP A 1 122 ? 10.634 -1.540 0.524 1.00 88.94 122 ASP A N 1
ATOM 919 C CA . ASP A 1 122 ? 11.278 -0.905 1.662 1.00 88.94 122 ASP A CA 1
ATOM 920 C C . ASP A 1 122 ? 12.343 0.081 1.206 1.00 88.94 122 ASP A C 1
ATOM 922 O O . ASP A 1 122 ? 13.147 -0.172 0.299 1.00 88.94 122 ASP A O 1
ATOM 926 N N . GLN A 1 123 ? 12.412 1.213 1.898 1.00 80.69 123 GLN A N 1
ATOM 927 C CA . GLN A 1 123 ? 13.501 2.153 1.715 1.00 80.69 123 GLN A CA 1
ATOM 928 C C . GLN A 1 123 ? 14.697 1.743 2.587 1.00 80.69 123 GLN A C 1
ATOM 930 O O . GLN A 1 123 ? 14.791 2.075 3.764 1.00 80.69 123 GLN A O 1
ATOM 935 N N . VAL A 1 124 ? 15.667 1.053 1.985 1.00 67.94 124 VAL A N 1
ATOM 936 C CA . VAL A 1 124 ? 16.846 0.498 2.688 1.00 67.94 124 VAL A CA 1
ATOM 937 C C . VAL A 1 124 ? 17.823 1.580 3.202 1.00 67.94 124 VAL A C 1
ATOM 939 O O . VAL A 1 124 ? 18.725 1.297 3.988 1.00 67.94 124 VAL A O 1
ATOM 942 N N . ARG A 1 125 ? 17.684 2.846 2.779 1.00 69.75 125 ARG A N 1
ATOM 943 C CA . ARG A 1 125 ? 18.511 3.974 3.253 1.00 69.75 125 ARG A CA 1
ATOM 944 C C . ARG A 1 125 ? 17.642 5.143 3.700 1.00 69.75 125 ARG A C 1
ATOM 946 O O . ARG A 1 125 ? 16.712 5.505 2.989 1.00 69.75 125 ARG A O 1
ATOM 953 N N . LYS A 1 126 ? 18.022 5.782 4.814 1.00 61.97 126 LYS A N 1
ATOM 954 C CA . LYS A 1 126 ? 17.407 7.014 5.334 1.00 61.97 126 LYS A CA 1
ATOM 955 C C . LYS A 1 126 ? 17.679 8.201 4.402 1.00 61.97 126 LYS A C 1
ATOM 957 O O . LYS A 1 126 ? 18.578 8.996 4.651 1.00 61.97 126 LYS A O 1
ATOM 962 N N . ASN A 1 127 ? 16.913 8.303 3.325 1.00 65.56 127 ASN A N 1
ATOM 963 C CA . ASN A 1 127 ? 16.782 9.528 2.546 1.00 65.56 127 ASN A CA 1
ATOM 964 C C . ASN A 1 127 ? 15.385 10.096 2.792 1.00 65.56 127 ASN A C 1
ATOM 966 O O . ASN A 1 127 ? 14.421 9.338 2.865 1.00 65.56 127 ASN A O 1
ATOM 970 N N . VAL A 1 128 ? 15.272 11.419 2.886 1.00 73.44 128 VAL A N 1
ATOM 971 C CA . VAL A 1 128 ? 13.980 12.091 3.063 1.00 73.44 128 VAL A CA 1
ATOM 972 C C . VAL A 1 128 ? 13.134 11.890 1.806 1.00 73.44 128 VAL A C 1
ATOM 974 O O . VAL A 1 128 ? 13.565 12.229 0.703 1.00 73.44 128 VAL A O 1
ATOM 977 N N . LEU A 1 129 ? 11.941 11.323 1.975 1.00 77.62 129 LEU A N 1
ATOM 978 C CA . LEU A 1 129 ? 10.912 11.273 0.943 1.00 77.62 129 LEU A CA 1
ATOM 979 C C . LEU A 1 129 ? 9.906 12.395 1.215 1.00 77.62 129 LEU A C 1
ATOM 981 O O . LEU A 1 129 ? 9.480 12.539 2.363 1.00 77.62 129 LEU A O 1
ATOM 985 N N . PRO A 1 130 ? 9.520 13.190 0.204 1.00 81.75 130 PRO A N 1
ATOM 986 C CA . PRO A 1 130 ? 8.407 14.109 0.366 1.00 81.75 130 PRO A CA 1
ATOM 987 C C . PRO A 1 130 ? 7.122 13.303 0.590 1.00 81.75 130 PRO A C 1
ATOM 989 O O . PRO A 1 130 ? 6.868 12.320 -0.107 1.00 81.75 130 PRO A O 1
ATOM 992 N N . TYR A 1 131 ? 6.322 13.729 1.560 1.00 83.56 131 TYR A N 1
ATOM 993 C CA . TYR A 1 131 ? 4.992 13.199 1.842 1.00 83.56 131 TYR A CA 1
ATOM 994 C C . TYR A 1 131 ? 4.023 14.364 2.042 1.00 83.56 131 TYR A C 1
ATOM 996 O O . TYR A 1 131 ? 4.432 15.485 2.348 1.00 83.56 131 TYR A O 1
ATOM 1004 N N . HIS A 1 132 ? 2.735 14.084 1.878 1.00 82.88 132 HIS A N 1
ATOM 1005 C CA . HIS A 1 132 ? 1.654 15.017 2.163 1.00 82.88 132 HIS A CA 1
ATOM 1006 C C . HIS A 1 132 ? 0.675 14.334 3.116 1.00 82.88 132 HIS A C 1
ATOM 1008 O O . HIS A 1 132 ? 0.416 13.143 2.972 1.00 82.88 132 HIS A O 1
ATOM 1014 N N . ALA A 1 133 ? 0.158 15.083 4.084 1.00 79.62 133 ALA A N 1
ATOM 1015 C CA . ALA A 1 133 ? -0.951 14.664 4.929 1.00 79.62 133 ALA A CA 1
ATOM 1016 C C . ALA A 1 133 ? -1.915 15.847 5.032 1.00 79.62 133 ALA A C 1
ATOM 1018 O O . ALA A 1 133 ? -1.511 16.950 5.413 1.00 79.62 133 ALA A O 1
ATOM 1019 N N . GLY A 1 134 ? -3.163 15.642 4.614 1.00 69.12 134 GLY A N 1
ATOM 1020 C CA . GLY A 1 134 ? -4.165 16.701 4.599 1.00 69.12 134 GLY A CA 1
ATOM 1021 C C . GLY A 1 134 ? -4.699 17.000 5.998 1.00 69.12 134 GLY A C 1
ATOM 1022 O O . GLY A 1 134 ? -5.227 16.110 6.659 1.00 69.12 134 GLY A O 1
ATOM 1023 N N . LEU A 1 135 ? -4.631 18.263 6.426 1.00 69.44 135 LEU A N 1
ATOM 1024 C CA . LEU A 1 135 ? -5.339 18.730 7.615 1.00 69.44 135 LEU A CA 1
ATOM 1025 C C . LEU A 1 135 ? -6.640 19.416 7.194 1.00 69.44 135 LEU A C 1
ATOM 1027 O O . LEU A 1 135 ? -6.623 20.474 6.572 1.00 69.44 135 LEU A O 1
ATOM 1031 N N . SER A 1 136 ? -7.770 18.813 7.551 1.00 64.12 136 SER A N 1
ATOM 1032 C CA . SER A 1 136 ? -9.088 19.430 7.416 1.00 64.12 136 SER A CA 1
ATOM 1033 C C . SER A 1 136 ? -9.828 19.248 8.727 1.00 64.12 136 SER A C 1
ATOM 1035 O O . SER A 1 136 ? -10.184 18.129 9.094 1.00 64.12 136 SER A O 1
ATOM 1037 N N . THR A 1 137 ? -10.060 20.346 9.435 1.00 58.31 137 THR A N 1
ATOM 1038 C CA . THR A 1 137 ? -10.964 20.360 10.581 1.00 58.31 137 THR A CA 1
ATOM 1039 C C . THR A 1 137 ? -12.379 20.584 10.060 1.00 58.31 137 THR A C 1
ATOM 1041 O O . THR A 1 137 ? -12.612 21.450 9.213 1.00 58.31 137 THR A O 1
ATOM 1044 N N . ARG A 1 138 ? -13.341 19.771 10.509 1.00 55.47 138 ARG A N 1
ATOM 1045 C CA . ARG A 1 138 ? -14.752 20.109 10.295 1.00 55.47 138 ARG A CA 1
ATOM 1046 C C . ARG A 1 138 ? -15.032 21.376 11.106 1.00 55.47 138 ARG A C 1
ATOM 1048 O O . ARG A 1 138 ? -14.754 21.389 12.303 1.00 55.47 138 ARG A O 1
ATOM 1055 N N . LYS A 1 139 ? -15.492 22.433 10.435 1.00 46.88 139 LYS A N 1
ATOM 1056 C CA . LYS A 1 139 ? -16.137 23.568 11.104 1.00 46.88 139 LYS A CA 1
ATOM 1057 C C . LYS A 1 139 ? -17.520 23.156 11.582 1.00 46.88 139 LYS A C 1
ATOM 1059 O O . LYS A 1 139 ? -18.147 22.341 10.866 1.00 46.88 139 LYS A O 1
#

InterPro domains:
  IPR015021 Ester hydrolase C11orf54, Domain of unknown function DUF1907 [PF08925] (3-121)
  IPR015021 Ester hydrolase C11orf54, Domain of unknown function DUF1907 [PTHR13204] (4-122)
  IPR015021 Ester hydrolase C11orf54, Domain of unknown function DUF1907 [SM01168] (1-132)

Organism: NCBI:txid1034303

Foldseek 3Di:
DPDDQQWKWKWFWDWADCVVVVWIWIKTWTWIGHGGPVRIDTQIKIWAQDPVVRDIDIDGDPDPDGPDDIDMDMDRPDDDDDPDDDDDDDPDPQPDPVSVVVVVCCVVPPPPDDDDDDDDDDDPDPDDDDDDTDTDHDD